Protein 2A0J (pdb70)

Nearest PDB structures (foldseek):
  2a0j-assembly1_A  TM=1.007E+00  e=4.543E-33  Neisseria meningitidis MC58
  3urr-assembly1_A  TM=9.584E-01  e=1.210E-19  Burkholderia thailandensis E264
  4gqx-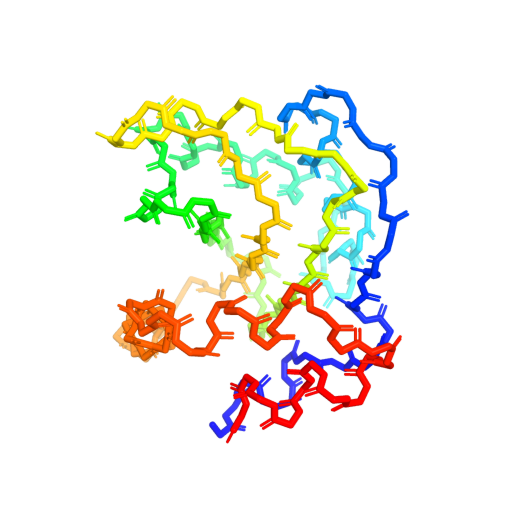assembly1_B  TM=9.575E-01  e=7.619E-20  Burkholderia pseudomallei 1710b
  3urr-assembly1_B  TM=9.629E-01  e=1.070E-18  Burkholderia thailandensis E264
  1a6j-assembly1_A-2  TM=9.242E-01  e=1.531E-15  Escherichia coli

Secondary structure (DSSP, 8-state):
-HHHHH--GGGEEEEE----HHHHHHHHHHHHSSTTSS-HHHHHHHHHHHHTTS--B-SSSEE--EEEETT--S-EEEEEEEEEEE----TTS--EEEEE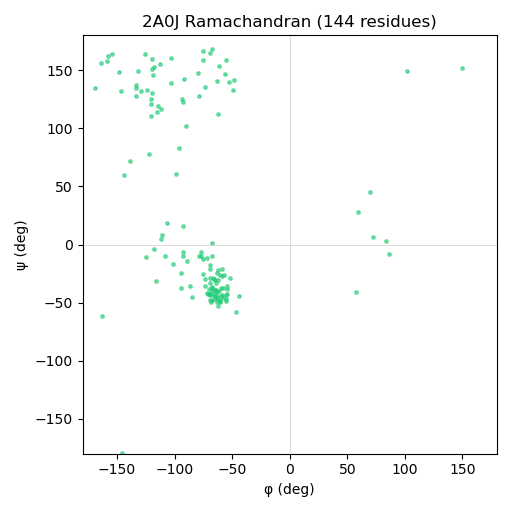EEEEESS-HHHHHHHHHHHHHHHT-HHHHHHHHH--SHHHHHHHH-

InterPro domains:
  IPR002178 PTS EIIA type-2 domain [PF00359] (7-148)
  IPR002178 PTS EIIA type-2 domain [PS00372] (52-68)
  IPR002178 PTS EIIA type-2 domain [PS51094] (6-149)
  IPR002178 PTS EIIA type-2 domain [cd00211] (8-146)
  IPR006320 Phosphotransferase system, IIA-like nitrogen-regulatory protein PtsN [TIGR01419] (5-148)
  IPR016152 Phosphotransferase/anion transporter [G3DSA:3.40.930.10] (1-149)
  IPR016152 Phosphotransferase/anion transporter [SSF55804] (4-148)
  IPR051541 PTS System Sugar Transport and Nitrogen Regulation [PTHR47738] (4-148)

Foldseek 3Di:
DVVLVQEDLLQEEAEDADAAPLRVLLVNLVSCACVQPHHSVVSSCFQVVVCVVHFQALDDQEGEGEGEDQSGDAKHKHKFAYNDFYQRNHPVRDGHGIYIYMYYYPDPVVVVVVLVVVQSVQVVDPVLVVCSNDDDGSVSVSVSSD

Solvent-accessible surface area: 7232 Å² total; per-residue (Å²): 116,56,16,18,124,15,4,52,83,91,27,17,37,49,83,19,132,14,73,54,30,111,109,3,4,69,44,3,0,84,40,0,58,198,86,3,83,19,55,83,60,68,0,27,106,16,1,55,57,75,17,148,148,31,33,7,6,73,6,90,15,1,0,16,1,19,5,95,74,63,27,0,161,122,22,6,0,0,0,0,31,7,128,113,78,4,56,1,115,13,99,62,69,118,62,0,8,4,1,2,3,6,0,1,8,123,100,44,63,38,92,8,92,102,14,24,74,147,0,31,35,57,4,79,92,135,72,27,32,88,42,0,89,108,22,96,33,13,98,71,0,74,74,41,0,94

CATH classification: 3.40.930.10

Organism: Neisseria meningitidis serogroup B (strain ATCC BAA-335 / MC58) (NCBI:txid122586)

Structure (mmCIF, N/CA/C/O backbone):
data_2A0J
#
_entry.id   2A0J
#
_cell.length_a   61.020
_cell.length_b   61.020
_cell.length_c   63.310
_cell.angle_alpha   90.00
_cell.angle_beta   90.00
_cell.angle_gamma   120.00
#
_symmetry.space_group_name_H-M   'P 31 2 1'
#
loop_
_entity.id
_entity.type
_entity.pdbx_description
1 polymer 'PTS system, nitrogen regulatory IIA protein'
2 water water
#
loop_
_atom_site.group_PDB
_atom_site.id
_atom_site.type_symbol
_atom_site.label_atom_id
_atom_site.label_alt_id
_atom_site.label_comp_id
_atom_site.label_asym_id
_atom_site.label_entity_id
_atom_site.label_seq_id
_atom_site.pdbx_PDB_ins_code
_atom_site.Cartn_x
_atom_site.Cartn_y
_atom_site.Cartn_z
_atom_site.occupancy
_atom_site.B_iso_or_equiv
_atom_site.auth_seq_id
_atom_site.auth_comp_id
_atom_site.auth_asym_id
_atom_site.auth_atom_id
_atom_site.pdbx_PDB_model_num
ATOM 1 N N . SER A 1 2 ? -14.412 3.733 4.422 1.00 44.60 2 SER A N 1
ATOM 2 C CA . SER A 1 2 ? -15.444 2.706 4.759 1.00 46.11 2 SER A CA 1
ATOM 3 C C . SER A 1 2 ? -16.833 3.332 4.694 1.00 48.15 2 SER A C 1
ATOM 4 O O . SER A 1 2 ? -17.670 2.942 3.874 1.00 48.78 2 SER A O 1
ATOM 7 N N . LEU A 1 3 ? -17.074 4.305 5.566 1.00 42.35 3 LEU A N 1
ATOM 8 C CA . LEU A 1 3 ? -18.349 4.996 5.586 1.00 36.19 3 LEU A CA 1
ATOM 9 C C . LEU A 1 3 ? -18.407 6.000 4.429 1.00 38.27 3 LEU A C 1
ATOM 10 O O . LEU A 1 3 ? -19.463 6.562 4.127 1.00 34.50 3 LEU A O 1
ATOM 15 N N . ILE A 1 4 ? -17.266 6.213 3.776 1.00 32.81 4 ILE A N 1
ATOM 16 C CA . ILE A 1 4 ? -17.192 7.127 2.643 1.00 33.77 4 ILE A CA 1
ATOM 17 C C . ILE A 1 4 ? -18.023 6.536 1.513 1.00 32.36 4 ILE A C 1
ATOM 18 O O . ILE A 1 4 ? -18.573 7.264 0.685 1.00 28.44 4 ILE A O 1
ATOM 23 N N . GLY A 1 5 ? -18.108 5.208 1.495 1.00 31.57 5 GLY A N 1
ATOM 24 C CA . GLY A 1 5 ? -18.868 4.516 0.469 1.00 28.53 5 GLY A CA 1
ATOM 25 C C . GLY A 1 5 ? -20.372 4.674 0.606 1.00 30.22 5 GLY A C 1
ATOM 26 O O . GLY A 1 5 ? -21.073 4.882 -0.383 1.00 29.70 5 GLY A O 1
ATOM 27 N N . GLU A 1 6 ? -20.878 4.573 1.830 1.00 30.03 6 GLU A N 1
ATOM 28 C CA . GLU A 1 6 ? -22.309 4.716 2.048 1.00 38.57 6 GLU A CA 1
ATOM 29 C C . GLU A 1 6 ? -22.700 6.185 2.005 1.00 39.93 6 GLU A C 1
ATOM 30 O O . GLU A 1 6 ? -23.881 6.527 2.043 1.00 45.89 6 GLU A O 1
ATOM 36 N N . ILE A 1 7 ? -21.701 7.052 1.912 1.00 36.40 7 ILE A N 1
ATOM 37 C CA . ILE A 1 7 ? -21.947 8.483 1.868 1.00 34.41 7 ILE A CA 1
ATOM 38 C C . ILE A 1 7 ? -21.856 9.044 0.453 1.00 31.89 7 ILE A C 1
ATOM 39 O O . ILE A 1 7 ? -22.359 10.135 0.177 1.00 33.20 7 ILE A O 1
ATOM 44 N N . LEU A 1 8 ? -21.244 8.286 -0.453 1.00 31.22 8 LEU A N 1
ATOM 45 C CA . LEU A 1 8 ? -21.090 8.746 -1.829 1.00 26.76 8 LEU A CA 1
ATOM 46 C C . LEU A 1 8 ? -21.685 7.833 -2.916 1.00 20.60 8 LEU A C 1
ATOM 47 O O . LEU A 1 8 ? -20.962 7.086 -3.571 1.00 10.66 8 LEU A O 1
ATOM 52 N N . PRO A 1 9 ? -23.017 7.867 -3.105 1.00 17.65 9 PRO A N 1
ATOM 53 C CA . PRO A 1 9 ? -23.612 7.025 -4.143 1.00 16.50 9 PRO A CA 1
ATOM 54 C C . PRO A 1 9 ? -23.317 7.658 -5.504 1.00 19.04 9 PRO A C 1
ATOM 55 O O . PRO A 1 9 ? -22.897 8.810 -5.580 1.00 21.53 9 PRO A O 1
ATOM 59 N N . LEU A 1 10 ? -23.532 6.906 -6.574 1.00 25.19 10 LEU A N 1
ATOM 60 C CA . LEU A 1 10 ? -23.274 7.408 -7.919 1.00 22.36 10 LEU A CA 1
ATOM 61 C C . LEU A 1 10 ? -24.176 8.595 -8.249 1.00 21.45 10 LEU A C 1
ATOM 62 O O . LEU A 1 10 ? -23.840 9.423 -9.095 1.00 16.10 10 LEU A O 1
ATOM 67 N N . SER A 1 11 ? -25.320 8.671 -7.572 1.00 22.21 11 SER A N 1
ATOM 68 C CA . SER A 1 11 ? -26.275 9.760 -7.771 1.00 20.61 11 SER A CA 1
ATOM 69 C C . SER A 1 11 ? -25.756 11.090 -7.194 1.00 19.17 11 SER A C 1
ATOM 70 O O . SER A 1 11 ? -26.331 12.145 -7.453 1.00 18.84 11 SER A O 1
ATOM 73 N N . HIS A 1 12 ? -24.683 11.029 -6.405 1.00 16.08 12 HIS A N 1
ATOM 74 C CA . HIS A 1 12 ? -24.093 12.228 -5.797 1.00 19.82 12 HIS A CA 1
ATOM 75 C C . HIS A 1 12 ? -22.765 12.627 -6.450 1.00 20.30 12 HIS A C 1
ATOM 76 O O . HIS A 1 12 ? -21.986 13.386 -5.873 1.00 16.66 12 HIS A O 1
ATOM 83 N N . ILE A 1 13 ? -22.525 12.114 -7.655 1.00 17.87 13 ILE A N 1
ATOM 84 C CA . ILE A 1 13 ? -21.306 12.391 -8.404 1.00 16.93 13 ILE A CA 1
ATOM 85 C C . ILE A 1 13 ? -21.612 13.061 -9.741 1.00 18.40 13 ILE A C 1
ATOM 86 O O . ILE A 1 13 ? -22.465 12.593 -10.487 1.00 16.72 13 ILE A O 1
ATOM 91 N N . VAL A 1 14 ? -20.920 14.166 -10.023 1.00 17.46 14 VAL A N 1
ATOM 92 C CA . VAL A 1 14 ? -21.083 14.921 -11.273 1.00 12.72 14 VAL A CA 1
ATOM 93 C C . VAL A 1 14 ? -19.714 14.921 -11.961 1.00 18.80 14 VAL A C 1
ATOM 94 O O . VAL A 1 14 ? -18.715 15.335 -11.368 1.00 22.35 14 VAL A O 1
ATOM 98 N N . LEU A 1 15 ? -19.671 14.465 -13.208 1.00 11.72 15 LEU A N 1
ATOM 99 C CA . LEU A 1 15 ? -18.414 14.361 -13.946 1.00 13.58 15 LEU A CA 1
ATOM 100 C C . LEU A 1 15 ? -18.015 15.514 -14.860 1.00 17.99 15 LEU A C 1
ATOM 101 O O . LEU A 1 15 ? -16.828 15.695 -15.133 1.00 15.06 15 LEU A O 1
ATOM 106 N N . ASP A 1 16 ? -18.986 16.291 -15.339 1.00 27.73 16 ASP A N 1
ATOM 107 C CA . ASP A 1 16 ? -18.679 17.375 -16.268 1.00 20.96 16 ASP A CA 1
ATOM 108 C C . ASP A 1 16 ? -19.551 18.610 -16.075 1.00 14.45 16 ASP A C 1
ATOM 109 O O . ASP A 1 16 ? -20.251 19.036 -16.992 1.00 14.33 16 ASP A O 1
ATOM 114 N N . MET A 1 17 ? -19.490 19.199 -14.886 1.00 15.90 17 MET A N 1
ATOM 115 C CA . MET A 1 17 ? -20.300 20.376 -14.583 1.00 15.82 17 MET A CA 1
ATOM 116 C C . MET A 1 17 ? -19.750 21.687 -15.148 1.00 19.32 17 MET A C 1
ATOM 117 O O . MET A 1 17 ? -18.588 22.033 -14.947 1.00 24.47 17 MET A O 1
ATOM 122 N N . GLU A 1 18 ? -20.601 22.406 -15.867 1.00 18.53 18 GLU A N 1
ATOM 123 C CA . GLU A 1 18 ? -20.232 23.685 -16.447 1.00 22.32 18 GLU A CA 1
ATOM 124 C C . GLU A 1 18 ? -20.581 24.747 -15.411 1.00 22.89 18 GLU A C 1
ATOM 125 O O . GLU A 1 18 ? -21.746 25.116 -15.245 1.00 20.42 18 GLU A O 1
ATOM 131 N N . VAL A 1 19 ? -19.573 25.231 -14.700 1.00 25.37 19 VAL A N 1
ATOM 132 C CA . VAL A 1 19 ? -19.806 26.230 -13.667 1.00 32.41 19 VAL A CA 1
ATOM 133 C C . VAL A 1 19 ? -18.808 27.380 -13.771 1.00 30.88 19 VAL A C 1
ATOM 134 O O . VAL A 1 19 ? -17.614 27.162 -13.989 1.00 34.88 19 VAL A O 1
ATOM 138 N N . GLY A 1 20 ? -19.313 28.603 -13.614 1.00 34.12 20 GLY A N 1
ATOM 139 C CA . GLY A 1 20 ? -18.471 29.783 -13.715 1.00 30.78 20 GLY A CA 1
ATOM 140 C C . GLY A 1 20 ? -17.910 30.346 -12.420 1.00 32.39 20 GLY A C 1
ATOM 141 O O . GLY A 1 20 ? -16.770 30.808 -12.390 1.00 37.15 20 GLY A O 1
ATOM 142 N N . SER A 1 21 ? -18.690 30.322 -11.346 1.00 26.86 21 SER A N 1
ATOM 143 C CA . SER A 1 21 ? -18.200 30.860 -10.087 1.00 20.12 21 SER A CA 1
ATOM 144 C C . SER A 1 21 ? -18.293 29.872 -8.937 1.00 25.19 21 SER A C 1
ATOM 145 O O . SER A 1 21 ? -18.992 28.857 -9.023 1.00 21.67 21 SER A O 1
ATOM 148 N N . LYS A 1 22 ? -17.570 30.192 -7.865 1.00 25.93 22 LYS A N 1
ATOM 149 C CA . LYS A 1 22 ? -17.527 29.389 -6.647 1.00 23.10 22 LYS A CA 1
ATOM 150 C C . LYS A 1 22 ? -18.893 29.482 -5.965 1.00 22.65 22 LYS A C 1
ATOM 151 O O . LYS A 1 22 ? -19.322 28.567 -5.265 1.00 27.18 22 LYS A O 1
ATOM 157 N N . LYS A 1 23 ? -19.563 30.606 -6.183 1.00 22.50 23 LYS A N 1
ATOM 158 C CA . LYS A 1 23 ? -20.891 30.853 -5.636 1.00 27.18 23 LYS A CA 1
ATOM 159 C C . LYS A 1 23 ? -21.848 29.896 -6.347 1.00 27.65 23 LYS A C 1
ATOM 160 O O . LYS A 1 23 ? -22.708 29.266 -5.722 1.00 21.54 23 LYS A O 1
ATOM 166 N N . ARG A 1 24 ? -21.665 29.780 -7.659 1.00 26.23 24 ARG A N 1
ATOM 167 C CA . ARG A 1 24 ? -22.489 28.916 -8.497 1.00 26.16 24 ARG A CA 1
ATOM 168 C C . ARG A 1 24 ? -22.287 27.467 -8.067 1.00 28.38 24 ARG A C 1
ATOM 169 O O . ARG A 1 24 ? -23.246 26.727 -7.848 1.00 30.79 24 ARG A O 1
ATOM 177 N N . LEU A 1 25 ? -21.025 27.074 -7.948 1.00 22.69 25 LEU A N 1
ATOM 178 C CA . LEU A 1 25 ? -20.662 25.730 -7.537 1.00 18.40 25 LEU A CA 1
ATOM 179 C C . LEU A 1 25 ? -21.333 25.373 -6.198 1.00 21.76 25 LEU A C 1
ATOM 180 O O . LEU A 1 25 ? -21.846 24.262 -6.016 1.00 11.06 25 LEU A O 1
ATOM 185 N N . PHE A 1 26 ? -21.332 26.319 -5.261 1.00 17.65 26 PHE A N 1
ATOM 186 C CA . PHE A 1 26 ? -21.938 26.080 -3.953 1.00 22.98 26 PHE A CA 1
ATOM 187 C C . PHE A 1 26 ? -23.461 25.973 -4.030 1.00 22.50 26 PHE A C 1
ATOM 188 O O . PHE A 1 26 ? -24.076 25.228 -3.266 1.00 17.24 26 PHE A O 1
ATOM 196 N N . GLU A 1 27 ? -24.075 26.715 -4.943 1.00 24.58 27 GLU A N 1
ATOM 197 C CA . GLU A 1 27 ? -25.525 26.641 -5.086 1.00 29.01 27 GLU A CA 1
ATOM 198 C C . GLU A 1 27 ? -25.920 25.259 -5.581 1.00 23.21 27 GLU A C 1
ATOM 199 O O . GLU A 1 27 ? -26.855 24.653 -5.069 1.00 25.47 27 GLU A O 1
ATOM 205 N N . GLU A 1 28 ? -25.188 24.760 -6.569 1.00 22.33 28 GLU A N 1
ATOM 206 C CA . GLU A 1 28 ? -25.450 23.443 -7.121 1.00 25.21 28 GLU A CA 1
ATOM 207 C C . GLU A 1 28 ? -25.254 22.347 -6.067 1.00 25.65 28 GLU A C 1
ATOM 208 O O . GLU A 1 28 ? -25.910 21.303 -6.116 1.00 21.78 28 GLU A O 1
ATOM 214 N N . ALA A 1 29 ? -24.349 22.581 -5.119 1.00 24.58 29 ALA A N 1
ATOM 215 C CA . ALA A 1 29 ? -24.086 21.607 -4.065 1.00 26.70 29 ALA A CA 1
ATOM 216 C C . ALA A 1 29 ? -25.290 21.518 -3.131 1.00 27.31 29 ALA A C 1
ATOM 217 O O . ALA A 1 29 ? -25.703 20.422 -2.748 1.00 28.48 29 ALA A O 1
ATOM 219 N N . GLY A 1 30 ? -25.855 22.670 -2.773 1.00 21.20 30 GLY A N 1
ATOM 220 C CA . GLY A 1 30 ? -27.016 22.676 -1.903 1.00 19.55 30 GLY A CA 1
ATOM 221 C C . GLY A 1 30 ? -28.111 21.802 -2.489 1.00 19.14 30 GLY A C 1
ATOM 222 O O . GLY A 1 30 ? -28.814 21.083 -1.775 1.00 18.67 30 GLY A O 1
ATOM 223 N N . LEU A 1 31 ? -28.246 21.863 -3.807 1.00 23.09 31 LEU A N 1
ATOM 224 C CA . LEU A 1 31 ? -29.246 21.080 -4.524 1.00 25.07 31 LEU A CA 1
ATOM 225 C C . LEU A 1 31 ? -28.985 19.573 -4.430 1.00 25.82 31 LEU A C 1
ATOM 226 O O . LEU A 1 31 ? -29.906 18.791 -4.206 1.00 26.84 31 LEU A O 1
ATOM 231 N N . LEU A 1 32 ? -27.725 19.176 -4.589 1.00 20.50 32 LEU A N 1
ATOM 232 C CA . LEU A 1 32 ? -27.341 17.771 -4.517 1.00 15.72 32 LEU A CA 1
ATOM 233 C C . LEU A 1 32 ? -27.565 17.165 -3.128 1.00 23.77 32 LEU A C 1
ATOM 234 O O . LEU A 1 32 ? -28.007 16.022 -3.004 1.00 27.81 32 LEU A O 1
ATOM 239 N N . LEU A 1 33 ? -27.256 17.931 -2.086 1.00 17.73 33 LEU A N 1
ATOM 240 C CA . LEU A 1 33 ? -27.407 17.459 -0.716 1.00 13.77 33 LEU A CA 1
ATOM 241 C C . LEU A 1 33 ? -28.760 17.804 -0.077 1.00 18.18 33 LEU A C 1
ATOM 242 O O . LEU A 1 33 ? -29.068 17.351 1.022 1.00 13.31 33 LEU A O 1
ATOM 247 N N . GLU A 1 34 ? -29.566 18.588 -0.785 1.00 17.06 34 GLU A N 1
ATOM 248 C CA . GLU A 1 34 ? -30.887 19.008 -0.322 1.00 21.65 34 GLU A CA 1
ATOM 249 C C . GLU A 1 34 ? -31.828 17.883 0.134 1.00 27.76 34 GLU A C 1
ATOM 250 O O . GLU A 1 34 ? -31.909 16.819 -0.481 1.00 24.53 34 GLU A O 1
ATOM 256 N N . ARG A 1 35 ? -32.552 18.164 1.212 1.00 29.92 35 ARG A N 1
ATOM 257 C CA . ARG A 1 35 ? -33.534 17.264 1.825 1.00 32.94 35 ARG A CA 1
ATOM 258 C C . ARG A 1 35 ? -33.069 15.886 2.275 1.00 36.11 35 ARG A C 1
ATOM 259 O O . ARG A 1 35 ? -33.490 15.412 3.326 1.00 34.19 35 ARG A O 1
ATOM 267 N N . GLU A 1 36 ? -32.233 15.222 1.489 1.00 34.87 36 GLU A N 1
ATOM 268 C CA . GLU A 1 36 ? -31.748 13.922 1.912 1.00 35.63 36 GLU A CA 1
ATOM 269 C C . GLU A 1 36 ? -30.858 14.192 3.136 1.00 35.06 36 GLU A C 1
ATOM 270 O O . GLU A 1 36 ? -30.274 13.280 3.729 1.00 34.61 36 GLU A O 1
ATOM 276 N N . SER A 1 37 ? -30.783 15.468 3.510 1.00 29.70 37 SER A N 1
ATOM 277 C CA . SER A 1 37 ? -30.011 15.914 4.667 1.00 33.27 37 SER A CA 1
ATOM 278 C C . SER A 1 37 ? -30.962 16.551 5.683 1.00 30.22 37 SER A C 1
ATOM 279 O O . SER A 1 37 ? -30.544 16.948 6.770 1.00 35.00 37 SER A O 1
ATOM 282 N N . SER A 1 38 ? -32.238 16.650 5.307 1.00 32.64 38 SER A N 1
ATOM 283 C CA . SER A 1 38 ? -33.287 17.231 6.149 1.00 32.37 38 SER A CA 1
ATOM 284 C C . SER A 1 38 ? -33.323 18.755 6.030 1.00 28.70 38 SER A C 1
ATOM 285 O O . SER A 1 38 ? -34.109 19.416 6.698 1.00 35.52 38 SER A O 1
ATOM 288 N N . LEU A 1 39 ? -32.476 19.308 5.169 1.00 25.27 39 LEU A N 1
ATOM 289 C CA . LEU A 1 39 ? -32.401 20.752 4.998 1.00 23.53 39 LEU A CA 1
ATOM 290 C C . LEU A 1 39 ? -32.760 21.183 3.585 1.00 21.72 39 LEU A C 1
ATOM 291 O O . LEU A 1 39 ? -32.592 20.417 2.641 1.00 22.69 39 LEU A O 1
ATOM 296 N N . SER A 1 40 ? -33.259 22.411 3.449 1.00 19.67 40 SER A N 1
ATOM 297 C CA . SER A 1 40 ? -33.615 22.969 2.145 1.00 16.70 40 SER A CA 1
ATOM 298 C C . SER A 1 40 ? -32.301 23.331 1.459 1.00 17.06 40 SER A C 1
ATOM 299 O O . SER A 1 40 ? -31.290 23.507 2.138 1.00 20.40 40 SER A O 1
ATOM 302 N N . HIS A 1 41 ? -32.288 23.452 0.133 1.00 10.70 41 HIS A N 1
ATOM 303 C CA . HIS A 1 41 ? -31.021 23.777 -0.514 1.00 22.93 41 HIS A CA 1
ATOM 304 C C . HIS A 1 41 ? -30.461 25.124 -0.038 1.00 23.92 41 HIS A C 1
ATOM 305 O O . HIS A 1 41 ? -29.241 25.328 -0.041 1.00 14.56 41 HIS A O 1
ATOM 312 N N . ALA A 1 42 ? -31.345 26.019 0.409 1.00 14.46 42 ALA A N 1
ATOM 313 C CA . ALA A 1 42 ? -30.913 27.316 0.918 1.00 19.49 42 ALA A CA 1
ATOM 314 C C . ALA A 1 42 ? -30.131 27.136 2.219 1.00 16.81 42 ALA A C 1
ATOM 315 O O . ALA A 1 42 ? -29.127 27.810 2.439 1.00 13.92 42 ALA A O 1
ATOM 317 N N . ASP A 1 43 ? -30.589 26.227 3.077 1.00 18.08 43 ASP A N 1
ATOM 318 C CA . ASP A 1 43 ? -29.913 25.980 4.353 1.00 19.47 43 ASP A CA 1
ATOM 319 C C . ASP A 1 43 ? -28.602 25.218 4.176 1.00 17.64 43 ASP A C 1
ATOM 320 O O . ASP A 1 43 ? -27.634 25.463 4.892 1.00 14.14 43 ASP A O 1
ATOM 325 N N . VAL A 1 44 ? -28.572 24.297 3.216 1.00 13.65 44 VAL A N 1
ATOM 326 C CA .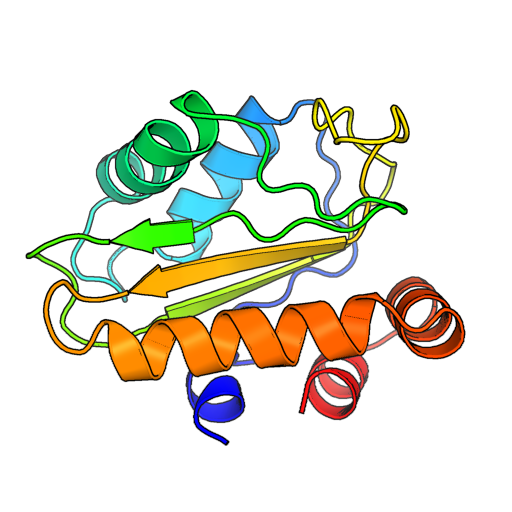 VAL A 1 44 ? -27.367 23.528 2.939 1.00 14.48 44 VAL A CA 1
ATOM 327 C C . VAL A 1 44 ? -26.298 24.493 2.422 1.00 17.84 44 VAL A C 1
ATOM 328 O O . VAL A 1 44 ? -25.124 24.378 2.756 1.00 23.97 44 VAL A O 1
ATOM 332 N N . PHE A 1 45 ? -26.729 25.450 1.610 1.00 20.65 45 PHE A N 1
ATOM 333 C CA . PHE A 1 45 ? -25.848 26.459 1.048 1.00 20.69 45 PHE A CA 1
ATOM 334 C C . PHE A 1 45 ? -25.217 27.312 2.151 1.00 23.92 45 PHE A C 1
ATOM 335 O O . PHE A 1 45 ? -23.999 27.466 2.210 1.00 23.47 45 PHE A O 1
ATOM 343 N N . GLU A 1 46 ? -26.053 27.873 3.019 1.00 26.61 46 GLU A N 1
ATOM 344 C CA . GLU A 1 46 ? -25.568 28.716 4.102 1.00 25.63 46 GLU A CA 1
ATOM 345 C C . GLU A 1 46 ? -24.580 27.979 4.995 1.00 22.13 46 GLU A C 1
ATOM 346 O O . GLU A 1 46 ? -23.602 28.543 5.476 1.00 16.69 46 GLU A O 1
ATOM 352 N N . CYS A 1 47 ? -24.848 26.704 5.213 1.00 16.00 47 CYS A N 1
ATOM 353 C CA . CYS A 1 47 ? -23.997 25.896 6.050 1.00 16.62 47 CYS A CA 1
ATOM 354 C C . CYS A 1 47 ? -22.585 25.758 5.461 1.00 17.92 47 CYS A C 1
ATOM 355 O O . CYS A 1 47 ? -21.592 25.885 6.176 1.00 14.79 47 CYS A O 1
ATOM 358 N N . LEU A 1 48 ? -22.495 25.502 4.161 1.00 9.88 48 LEU A N 1
ATOM 359 C CA . LEU A 1 48 ? -21.196 25.362 3.504 1.00 14.39 48 LEU A CA 1
ATOM 360 C C . LEU A 1 48 ? -20.465 26.702 3.416 1.00 17.72 48 LEU A C 1
ATOM 361 O O . LEU A 1 48 ? -19.243 26.765 3.584 1.00 16.79 48 LEU A O 1
ATOM 366 N N . PHE A 1 49 ? -21.226 27.767 3.159 1.00 24.14 49 PHE A N 1
ATOM 367 C CA . PHE A 1 49 ? -20.686 29.119 3.025 1.00 24.28 49 PHE A CA 1
ATOM 368 C C . PHE A 1 49 ? -20.309 29.757 4.366 1.00 24.02 49 PHE A C 1
ATOM 369 O O . PHE A 1 49 ? -19.459 30.649 4.423 1.00 24.87 49 PHE A O 1
ATOM 377 N N . ALA A 1 50 ? -20.940 29.310 5.445 1.00 19.99 50 ALA A N 1
ATOM 378 C CA . ALA A 1 50 ? -20.628 29.847 6.760 1.00 20.37 50 ALA A CA 1
ATOM 379 C C . ALA A 1 50 ? -19.187 29.457 7.089 1.00 19.84 50 ALA A C 1
ATOM 380 O O . ALA A 1 50 ? -18.473 30.171 7.801 1.00 17.41 50 ALA A O 1
ATOM 382 N N . ARG A 1 51 ? -18.769 28.320 6.546 1.00 21.29 51 ARG A N 1
ATOM 383 C CA . ARG A 1 51 ? -17.424 27.790 6.760 1.00 25.78 51 ARG A CA 1
ATOM 384 C C . ARG A 1 51 ? -16.403 28.374 5.787 1.00 19.98 51 ARG A C 1
ATOM 385 O O . ARG A 1 51 ? -15.298 28.747 6.186 1.00 10.68 51 ARG A O 1
ATOM 393 N N . GLU A 1 52 ? -16.783 28.435 4.513 1.00 18.88 52 GLU A N 1
ATOM 394 C CA . GLU A 1 52 ? -15.932 28.967 3.447 1.00 17.37 52 GLU A CA 1
ATOM 395 C C . GLU A 1 52 ? -15.581 30.408 3.813 1.00 17.84 52 GLU A C 1
ATOM 396 O O . GLU A 1 52 ? -14.547 30.941 3.425 1.00 17.56 52 GLU A O 1
ATOM 402 N N . LYS A 1 53 ? -16.466 31.026 4.583 1.00 21.80 53 LYS A N 1
ATOM 403 C CA . LYS A 1 53 ? -16.294 32.395 5.046 1.00 18.61 53 LYS A CA 1
ATOM 404 C C . LYS A 1 53 ? -15.017 32.508 5.873 1.00 18.22 53 LYS A C 1
ATOM 405 O O . LYS A 1 53 ? -14.304 33.510 5.806 1.00 16.38 53 LYS A O 1
ATOM 411 N N . LEU A 1 54 ? -14.738 31.472 6.660 1.00 12.48 54 LEU A N 1
ATOM 412 C CA . LEU A 1 54 ? -13.552 31.457 7.501 1.00 21.29 54 LEU A CA 1
ATOM 413 C C . LEU A 1 54 ? -12.279 31.342 6.676 1.00 26.63 54 LEU A C 1
ATOM 414 O O . LEU A 1 54 ? -11.201 31.688 7.143 1.00 30.10 54 LEU A O 1
ATOM 419 N N . GLY A 1 55 ? -12.412 30.847 5.449 1.00 29.69 55 GLY A N 1
ATOM 420 C CA . GLY A 1 55 ? -11.260 30.695 4.580 1.00 26.51 55 GLY A CA 1
ATOM 421 C C . GLY A 1 55 ? -11.418 29.528 3.620 1.00 21.82 55 GLY A C 1
ATOM 422 O O . GLY A 1 55 ? -12.101 28.552 3.929 1.00 22.20 55 GLY A O 1
ATOM 423 N N . SER A 1 56 ? -10.773 29.632 2.461 1.00 12.87 56 SER A N 1
ATOM 424 C CA . SER A 1 56 ? -10.834 28.602 1.433 1.00 17.91 56 SER A CA 1
ATOM 425 C C . SER A 1 56 ? -10.569 27.187 1.932 1.00 18.94 56 SER A C 1
ATOM 426 O O . SER A 1 56 ? -9.609 26.930 2.666 1.00 20.05 56 SER A O 1
ATOM 429 N N . THR A 1 57 ? -11.431 26.268 1.511 1.00 16.00 57 THR A N 1
ATOM 430 C CA . THR A 1 57 ? -11.304 24.872 1.886 1.00 13.01 57 THR A CA 1
ATOM 431 C C . THR A 1 57 ? -10.506 24.150 0.823 1.00 8.48 57 THR A C 1
ATOM 432 O O . THR A 1 57 ? -10.514 22.928 0.754 1.00 13.88 57 THR A O 1
ATOM 436 N N . GLY A 1 58 ? -9.819 24.931 -0.008 1.00 15.81 58 GLY A N 1
ATOM 437 C CA . GLY A 1 58 ? -8.977 24.370 -1.047 1.00 13.11 58 GLY A CA 1
ATOM 438 C C . GLY A 1 58 ? -7.728 23.805 -0.396 1.00 15.77 58 GLY A C 1
ATOM 439 O O . GLY A 1 58 ? -7.132 24.441 0.474 1.00 14.28 58 GLY A O 1
ATOM 440 N N . LEU A 1 59 ? -7.331 22.606 -0.806 1.00 19.44 59 LEU A N 1
ATOM 441 C CA . LEU A 1 59 ? -6.153 21.955 -0.238 1.00 19.00 59 LEU A CA 1
ATOM 442 C C . LEU A 1 59 ? -4.904 22.255 -1.047 1.00 20.43 59 LEU A C 1
ATOM 443 O O . LEU A 1 59 ? -3.791 21.948 -0.625 1.00 18.80 59 LEU A O 1
ATOM 448 N N . GLY A 1 60 ? -5.099 22.866 -2.209 1.00 18.48 60 GLY A N 1
ATOM 449 C CA . GLY A 1 60 ? -3.982 23.171 -3.078 1.00 10.50 60 GLY A CA 1
ATOM 450 C C . GLY A 1 60 ? -3.959 22.141 -4.199 1.00 19.82 60 GLY A C 1
ATOM 451 O O . GLY A 1 60 ? -4.396 21.002 -4.005 1.00 22.54 60 GLY A O 1
ATOM 452 N N . GLN A 1 61 ? -3.484 22.545 -5.373 1.00 12.07 61 GLN A N 1
ATOM 453 C CA . GLN A 1 61 ? -3.381 21.659 -6.521 1.00 14.69 61 GLN A CA 1
ATOM 454 C C . GLN A 1 61 ? -4.702 21.227 -7.167 1.00 14.85 61 GLN A C 1
ATOM 455 O O . GLN A 1 61 ? -4.890 20.054 -7.494 1.00 13.27 61 GLN A O 1
ATOM 461 N N . GLY A 1 62 ? -5.605 22.185 -7.357 1.00 18.81 62 GLY A N 1
ATOM 462 C CA . GLY A 1 62 ? -6.884 21.909 -7.996 1.00 12.13 62 GLY A CA 1
ATOM 463 C C . GLY A 1 62 ? -7.909 21.126 -7.193 1.00 20.52 62 GLY A C 1
ATOM 464 O O . GLY A 1 62 ? -8.960 20.755 -7.724 1.00 23.43 62 GLY A O 1
ATOM 465 N N . VAL A 1 63 ? -7.609 20.872 -5.923 1.00 9.45 63 VAL A N 1
ATOM 466 C CA . VAL A 1 63 ? -8.513 20.137 -5.053 1.00 14.48 63 VAL A CA 1
ATOM 467 C C . VAL A 1 63 ? -9.084 21.014 -3.936 1.00 21.75 63 VAL A C 1
ATOM 468 O O . VAL A 1 63 ? -8.489 22.024 -3.553 1.00 21.61 63 VAL A O 1
ATOM 472 N N . ALA A 1 64 ? -10.247 20.620 -3.423 1.00 19.60 64 ALA A N 1
ATOM 473 C CA . ALA A 1 64 ? -10.909 21.342 -2.341 1.00 14.61 64 ALA A CA 1
ATOM 474 C C . ALA A 1 64 ? -11.889 20.410 -1.625 1.00 17.94 64 ALA A C 1
ATOM 475 O O . ALA A 1 64 ? -12.345 19.408 -2.189 1.00 15.43 64 ALA A O 1
ATOM 477 N N . ILE A 1 65 ? -12.213 20.751 -0.383 1.00 9.07 65 ILE A N 1
ATOM 478 C CA . ILE A 1 65 ? -13.128 19.956 0.427 1.00 7.95 65 ILE A CA 1
ATOM 479 C C . ILE A 1 65 ? -14.091 20.833 1.215 1.00 10.87 65 ILE A C 1
ATOM 480 O O . ILE A 1 65 ? -13.977 20.951 2.431 1.00 10.63 65 ILE A O 1
ATOM 485 N N . PRO A 1 66 ? -15.057 21.465 0.530 1.00 7.82 66 PRO A N 1
ATOM 486 C CA . PRO A 1 66 ? -16.005 22.317 1.255 1.00 8.03 66 PRO A CA 1
ATOM 487 C C . PRO A 1 66 ? -16.806 21.441 2.222 1.00 16.69 66 PRO A C 1
ATOM 488 O O . PRO A 1 66 ? -17.170 20.315 1.881 1.00 17.37 66 PRO A O 1
ATOM 492 N N . HIS A 1 67 ? -17.083 21.940 3.421 1.00 20.57 67 HIS A N 1
ATOM 493 C CA . HIS A 1 67 ? -17.857 21.150 4.378 1.00 20.26 67 HIS A CA 1
ATOM 494 C C . HIS A 1 67 ? -18.616 22.004 5.403 1.00 24.01 67 HIS A C 1
ATOM 495 O O . HIS A 1 67 ? -18.329 23.192 5.573 1.00 25.63 67 HIS A O 1
ATOM 502 N N . GLY A 1 68 ? -19.583 21.389 6.081 1.00 19.97 68 GLY A N 1
ATOM 503 C CA . GLY A 1 68 ? -20.374 22.097 7.074 1.00 13.77 68 GLY A CA 1
ATOM 504 C C . GLY A 1 68 ? -21.149 21.176 8.004 1.00 18.09 68 GLY A C 1
ATOM 505 O O . GLY A 1 68 ? -21.438 20.029 7.667 1.00 22.87 68 GLY A O 1
ATOM 506 N N . ARG A 1 69 ? -21.487 21.681 9.186 1.00 13.17 69 ARG A N 1
ATOM 507 C CA . ARG A 1 69 ? -22.218 20.900 10.169 1.00 16.24 69 ARG A CA 1
ATOM 508 C C . ARG A 1 69 ? -23.553 21.578 10.476 1.00 18.73 69 ARG A C 1
ATOM 509 O O . ARG A 1 69 ? -23.728 22.768 10.227 1.00 16.87 69 ARG A O 1
ATOM 517 N N . HIS A 1 70 ? -24.500 20.818 11.012 1.00 15.57 70 HIS A N 1
ATOM 518 C CA . HIS A 1 70 ? -25.784 21.393 11.351 1.00 15.76 70 HIS A CA 1
ATOM 519 C C . HIS A 1 70 ? -26.629 20.436 12.190 1.00 15.08 70 HIS A C 1
ATOM 520 O O . HIS A 1 70 ? -26.728 19.250 11.887 1.00 16.37 70 HIS A O 1
ATOM 527 N N . ALA A 1 71 ? -27.237 20.970 13.245 1.00 12.62 71 ALA A N 1
ATOM 528 C CA . ALA A 1 71 ? -28.077 20.187 14.146 1.00 13.43 71 ALA A CA 1
ATOM 529 C C . ALA A 1 71 ? -29.155 19.384 13.409 1.00 14.89 71 ALA A C 1
ATOM 530 O O . ALA A 1 71 ? -29.573 18.321 13.876 1.00 18.92 71 ALA A O 1
ATOM 532 N N . GLY A 1 72 ? -29.596 19.892 12.261 1.00 17.16 72 GLY A N 1
ATOM 533 C CA . GLY A 1 72 ? -30.617 19.209 11.480 1.00 18.32 72 GLY A CA 1
ATOM 534 C C . GLY A 1 72 ? -30.145 17.985 10.703 1.00 17.51 72 GLY A C 1
ATOM 535 O O . GLY A 1 72 ? -30.967 17.219 10.205 1.00 25.16 72 GLY A O 1
ATOM 536 N N . VAL A 1 73 ? -28.834 17.797 10.587 1.00 17.34 73 VAL A N 1
ATOM 537 C CA . VAL A 1 73 ? -28.279 16.649 9.868 1.00 22.40 73 VAL A CA 1
ATOM 538 C C . VAL A 1 73 ? -28.007 15.519 10.867 1.00 21.82 73 VAL A C 1
ATOM 539 O O . VAL A 1 73 ? -27.319 15.719 11.861 1.00 27.57 73 VAL A O 1
ATOM 543 N N . LYS A 1 74 ? -28.564 14.339 10.604 1.00 20.48 74 LYS A N 1
ATOM 544 C CA . LYS A 1 74 ? -28.391 13.200 11.498 1.00 28.19 74 LYS A CA 1
ATOM 545 C C . LYS A 1 74 ? -27.482 12.116 10.941 1.0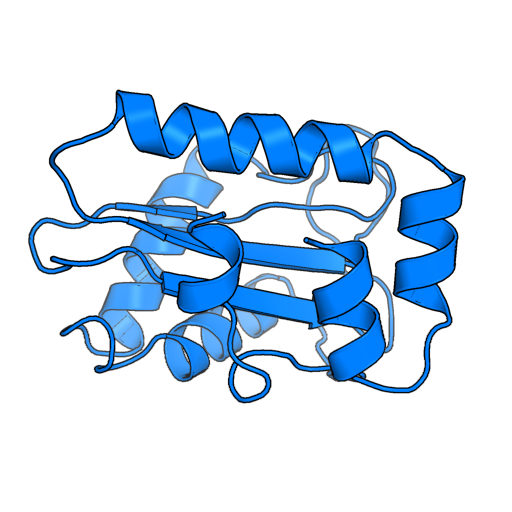0 29.71 74 LYS A C 1
ATOM 546 O O . LYS A 1 74 ? -27.101 11.185 11.650 1.00 32.04 74 LYS A O 1
ATOM 552 N N . GLN A 1 75 ? -27.138 12.236 9.668 1.00 21.31 75 GLN A N 1
ATOM 553 C CA . GLN A 1 75 ? -26.256 11.275 9.038 1.00 20.36 75 GLN A CA 1
ATOM 554 C C . GLN A 1 75 ? -25.410 12.001 8.016 1.00 19.59 75 GLN A C 1
ATOM 555 O O . GLN A 1 75 ? -25.920 12.786 7.224 1.00 18.63 75 GLN A O 1
ATOM 561 N N . ALA A 1 76 ? -24.111 11.747 8.050 1.00 21.65 76 ALA A N 1
ATOM 562 C CA . ALA A 1 76 ? -23.194 12.380 7.118 1.00 28.06 76 ALA A CA 1
ATOM 563 C C . ALA A 1 76 ? -23.595 12.115 5.670 1.00 25.76 76 ALA A C 1
ATOM 564 O O . ALA A 1 76 ? -24.119 11.056 5.333 1.00 24.65 76 ALA A O 1
ATOM 566 N N . THR A 1 77 ? -23.344 13.091 4.812 1.00 24.60 77 THR A N 1
ATOM 567 C CA . THR A 1 77 ? -23.665 12.956 3.405 1.00 27.65 77 THR A CA 1
ATOM 568 C C . THR A 1 77 ? -22.633 13.753 2.616 1.00 29.91 77 THR A C 1
ATOM 569 O O . THR A 1 77 ? -22.109 14.757 3.107 1.00 28.28 77 THR A O 1
ATOM 573 N N . GLY A 1 78 ? -22.325 13.296 1.406 1.00 27.73 78 GLY A N 1
ATOM 574 C CA . GLY A 1 78 ? -21.345 13.991 0.592 1.00 21.60 78 GLY A CA 1
ATOM 575 C C . GLY A 1 78 ? -21.632 13.951 -0.896 1.00 21.31 78 GLY A C 1
ATOM 576 O O . GLY A 1 78 ? -22.629 13.380 -1.340 1.00 22.49 78 GLY A O 1
ATOM 577 N N . ALA A 1 79 ? -20.751 14.572 -1.671 1.00 17.96 79 ALA A N 1
ATOM 578 C CA . ALA A 1 79 ? -20.889 14.607 -3.120 1.00 16.54 79 ALA A CA 1
ATOM 579 C C . ALA A 1 79 ? -19.524 14.882 -3.724 1.00 18.26 79 ALA A C 1
ATOM 580 O O . ALA A 1 79 ? -18.613 15.345 -3.035 1.00 17.86 79 ALA A O 1
ATOM 582 N N . PHE A 1 80 ? -19.379 14.589 -5.011 1.00 14.89 80 PHE A N 1
ATOM 583 C CA . PHE A 1 80 ? -18.117 14.837 -5.684 1.00 19.92 80 PHE A CA 1
ATOM 584 C C . PHE A 1 80 ? -18.394 15.526 -7.012 1.00 18.05 80 PHE A C 1
ATOM 585 O O . PHE A 1 80 ? -19.291 15.114 -7.750 1.00 12.54 80 PHE A O 1
ATOM 593 N N . ILE A 1 81 ? -17.624 16.572 -7.308 1.00 21.06 81 ILE A N 1
ATOM 594 C CA . ILE A 1 81 ? -17.787 17.322 -8.551 1.00 22.50 81 ILE A CA 1
ATOM 595 C C . ILE A 1 81 ? -16.501 17.518 -9.345 1.00 23.75 81 ILE A C 1
ATOM 596 O O . ILE A 1 81 ? -15.476 17.922 -8.797 1.00 21.68 81 ILE A O 1
ATOM 601 N N . ARG A 1 82 ? -16.580 17.237 -10.644 1.00 26.07 82 ARG A N 1
ATOM 602 C CA . ARG A 1 82 ? -15.461 17.406 -11.572 1.00 24.25 82 ARG A CA 1
ATOM 603 C C . ARG A 1 82 ? -15.928 18.496 -12.535 1.00 21.97 82 ARG A C 1
ATOM 604 O O . ARG A 1 82 ? -16.884 18.302 -13.292 1.00 15.17 82 ARG A O 1
ATOM 612 N N . THR A 1 83 ? -15.263 19.647 -12.484 1.00 13.32 83 THR A N 1
ATOM 613 C CA . THR A 1 83 ? -15.621 20.783 -13.323 1.00 5.13 83 THR A CA 1
ATOM 614 C C . THR A 1 83 ? -15.087 20.666 -14.754 1.00 10.95 83 THR A C 1
ATOM 615 O O . THR A 1 83 ? -14.028 20.089 -14.989 1.00 13.34 83 THR A O 1
ATOM 619 N N . ARG A 1 84 ? -15.838 21.199 -15.713 1.00 19.09 84 ARG A N 1
ATOM 620 C CA . ARG A 1 84 ? -15.416 21.159 -17.108 1.00 26.41 84 ARG A CA 1
ATOM 621 C C . ARG A 1 84 ? -14.191 22.055 -17.253 1.00 30.17 84 ARG A C 1
ATOM 622 O O . ARG A 1 84 ? -13.268 21.757 -18.013 1.00 25.13 84 ARG A O 1
ATOM 630 N N . GLU A 1 85 ? -14.200 23.154 -16.503 1.00 29.47 85 GLU A N 1
ATOM 631 C CA . GLU A 1 85 ? -13.111 24.122 -16.502 1.00 29.32 85 GLU A CA 1
ATOM 632 C C . GLU A 1 85 ? -12.743 24.428 -15.050 1.00 18.03 85 GLU A C 1
ATOM 633 O O . GLU A 1 85 ? -13.586 24.353 -14.166 1.00 11.30 85 GLU A O 1
ATOM 639 N N . PRO A 1 86 ? -11.470 24.755 -14.784 1.00 24.49 86 PRO A N 1
ATOM 640 C CA . PRO A 1 86 ? -11.082 2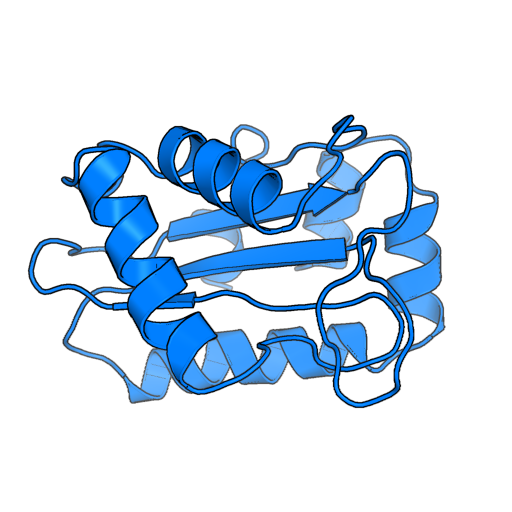5.061 -13.399 1.00 22.09 86 PRO A CA 1
ATOM 641 C C . PRO A 1 86 ? -11.843 26.286 -12.863 1.00 28.03 86 PRO A C 1
ATOM 642 O O . PRO A 1 86 ? -12.267 27.154 -13.628 1.00 29.67 86 PRO A O 1
ATOM 646 N N . VAL A 1 87 ? -12.019 26.347 -11.549 1.00 26.36 87 VAL A N 1
ATOM 647 C CA . VAL A 1 87 ? -12.740 27.449 -10.916 1.00 16.70 87 VAL A CA 1
ATOM 648 C C . VAL A 1 87 ? -11.889 28.142 -9.863 1.00 12.18 87 VAL A C 1
ATOM 649 O O . VAL A 1 87 ? -11.249 27.480 -9.045 1.00 15.38 87 VAL A O 1
ATOM 653 N N . GLY A 1 88 ? -11.873 29.474 -9.903 1.00 15.97 88 GLY A N 1
ATOM 654 C CA . GLY A 1 88 ? -11.111 30.248 -8.930 1.00 18.03 88 GLY A CA 1
ATOM 655 C C . GLY A 1 88 ? -11.695 29.953 -7.566 1.00 15.20 88 GLY A C 1
ATOM 656 O O . GLY A 1 88 ? -12.829 30.327 -7.282 1.00 14.61 88 GLY A O 1
ATOM 657 N N . PHE A 1 89 ? -10.922 29.276 -6.726 1.00 11.97 89 PHE A N 1
ATOM 658 C CA . PHE A 1 89 ? -11.384 28.874 -5.404 1.00 14.87 89 PHE A CA 1
ATOM 659 C C . PHE A 1 89 ? -10.703 29.614 -4.263 1.00 19.29 89 PHE A C 1
ATOM 660 O O . PHE A 1 89 ? -10.892 29.258 -3.099 1.00 25.55 89 PHE A O 1
ATOM 668 N N . ASP A 1 90 ? -9.908 30.629 -4.584 1.00 13.20 90 ASP A N 1
ATOM 669 C CA . ASP A 1 90 ? -9.207 31.383 -3.556 1.00 13.09 90 ASP A CA 1
ATOM 670 C C . ASP A 1 90 ? -8.306 30.421 -2.776 1.00 20.22 90 ASP A C 1
ATOM 671 O O . ASP A 1 90 ? -8.006 30.639 -1.604 1.00 16.80 90 ASP A O 1
ATOM 676 N N . ALA A 1 91 ? -7.878 29.357 -3.455 1.00 18.31 91 ALA A N 1
ATOM 677 C CA . ALA A 1 91 ? -7.020 28.324 -2.877 1.00 19.17 91 ALA A CA 1
ATOM 678 C C . ALA A 1 91 ? -5.716 28.837 -2.261 1.00 23.03 91 ALA A C 1
ATOM 679 O O . ALA A 1 91 ? -5.238 29.922 -2.598 1.00 21.34 91 ALA A O 1
ATOM 681 N N . PRO A 1 92 ? -5.116 28.039 -1.356 1.00 24.22 92 PRO A N 1
ATOM 682 C CA . PRO A 1 92 ? -3.863 28.351 -0.655 1.00 22.25 92 PRO A CA 1
ATOM 683 C C . PRO A 1 92 ? -2.625 28.523 -1.542 1.00 18.49 92 PRO A C 1
ATOM 684 O O . PRO A 1 92 ? -1.647 29.140 -1.116 1.00 23.29 92 PRO A O 1
ATOM 688 N N . ASP A 1 93 ? -2.646 27.966 -2.752 1.00 12.57 93 ASP A N 1
ATOM 689 C CA . ASP A 1 93 ? -1.499 28.111 -3.652 1.00 19.98 93 ASP A CA 1
ATOM 690 C C . ASP A 1 93 ? -1.760 28.974 -4.900 1.00 26.13 93 ASP A C 1
ATOM 691 O O . ASP A 1 93 ? -0.898 29.096 -5.770 1.00 28.07 93 ASP A O 1
ATOM 696 N N . GLY A 1 94 ? -2.948 29.567 -4.985 1.00 23.40 94 GLY A N 1
ATOM 697 C CA . GLY A 1 94 ? -3.274 30.419 -6.118 1.00 25.52 94 GLY A CA 1
ATOM 698 C C . GLY A 1 94 ? -3.833 29.745 -7.365 1.00 25.39 94 GLY A C 1
ATOM 699 O O . GLY A 1 94 ? -4.264 30.426 -8.296 1.00 25.18 94 GLY A O 1
ATOM 700 N N . LYS A 1 95 ? -3.828 28.418 -7.400 1.00 20.15 95 LYS A N 1
ATOM 701 C CA . LYS A 1 95 ? -4.342 27.701 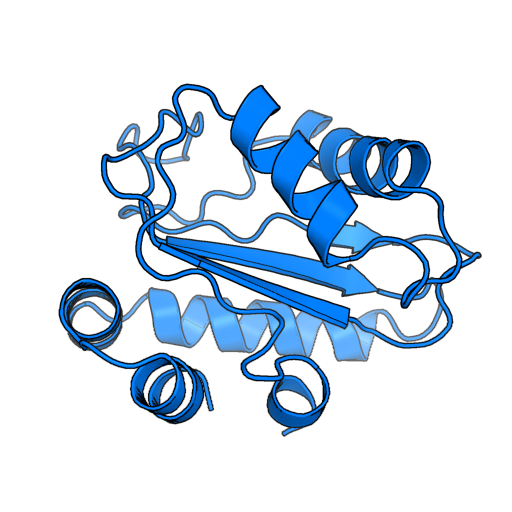-8.563 1.00 23.08 95 LYS A CA 1
ATOM 702 C C . LYS A 1 95 ? -5.816 27.373 -8.407 1.00 22.56 95 LYS A C 1
ATOM 703 O O . LYS A 1 95 ? -6.271 27.045 -7.313 1.00 23.76 95 LYS A O 1
ATOM 709 N N . PRO A 1 96 ? -6.586 27.455 -9.507 1.00 22.16 96 PRO A N 1
ATOM 710 C CA . PRO A 1 96 ? -8.024 27.159 -9.501 1.00 19.75 96 PRO A CA 1
ATOM 711 C C . PRO A 1 96 ? -8.263 25.665 -9.234 1.00 18.27 96 PRO A C 1
ATOM 712 O O . PRO A 1 96 ? -7.319 24.876 -9.272 1.00 16.95 96 PRO A O 1
ATOM 716 N N . VAL A 1 97 ? -9.511 25.279 -8.961 1.00 18.64 97 VAL A N 1
ATOM 717 C CA . VAL A 1 97 ? -9.818 23.876 -8.659 1.00 19.56 97 VAL A CA 1
ATOM 718 C C . VAL A 1 97 ? -10.784 23.183 -9.622 1.00 18.30 97 VAL A C 1
ATOM 719 O O . VAL A 1 97 ? -11.720 23.800 -10.144 1.00 16.64 97 VAL A O 1
ATOM 723 N N . SER A 1 98 ? -10.564 21.887 -9.836 1.00 9.97 98 SER A N 1
ATOM 724 C CA . SER A 1 98 ? -11.418 21.108 -10.735 1.00 10.76 98 SER A CA 1
ATOM 725 C C . SER A 1 98 ? -12.004 19.880 -10.048 1.00 13.61 98 SER A C 1
ATOM 726 O O . SER A 1 98 ? -12.887 19.211 -10.589 1.00 16.31 98 SER A O 1
ATOM 729 N N . LEU A 1 99 ? -11.502 19.582 -8.857 1.00 15.74 99 LEU A N 1
ATOM 730 C CA . LEU A 1 99 ? -11.983 18.436 -8.098 1.00 13.73 99 LEU A CA 1
ATOM 731 C C . LEU A 1 99 ? -12.544 18.891 -6.753 1.00 12.00 99 LEU A C 1
ATOM 732 O O . LEU A 1 99 ? -11.803 19.330 -5.875 1.00 15.88 99 LEU A O 1
ATOM 737 N N . ILE A 1 100 ? -13.860 18.785 -6.601 1.00 14.15 100 ILE A N 1
ATOM 738 C CA . ILE A 1 100 ? -14.516 19.222 -5.372 1.00 22.79 100 ILE A CA 1
ATOM 739 C C . ILE A 1 100 ? -15.288 18.129 -4.617 1.00 22.40 100 ILE A C 1
ATOM 740 O O . ILE A 1 100 ? -16.209 17.515 -5.158 1.00 20.55 100 ILE A O 1
ATOM 745 N N . PHE A 1 101 ? -14.904 17.890 -3.364 1.00 17.66 101 PHE A N 1
ATOM 746 C CA . PHE A 1 101 ? -15.600 16.915 -2.529 1.00 16.14 101 PHE A CA 1
ATOM 747 C C . PHE A 1 101 ? -16.315 17.684 -1.401 1.00 14.17 101 PHE A C 1
ATOM 748 O O . PHE A 1 101 ? -15.669 18.341 -0.584 1.00 5.93 101 PHE A O 1
ATOM 756 N N . ILE A 1 102 ? -17.647 17.616 -1.372 1.00 15.07 102 ILE A N 1
ATOM 757 C CA . ILE A 1 102 ? -18.425 18.318 -0.348 1.00 14.35 102 ILE A CA 1
ATOM 758 C C . ILE A 1 102 ? -18.912 17.351 0.713 1.00 9.81 102 ILE A C 1
ATOM 759 O O . ILE A 1 102 ? -19.342 16.248 0.399 1.00 16.24 102 ILE A O 1
ATOM 764 N N . LEU A 1 103 ? -18.846 17.772 1.970 1.00 14.28 103 LEU A N 1
ATOM 765 C CA . LEU A 1 103 ? -19.289 16.939 3.081 1.00 17.32 103 LEU A CA 1
ATOM 766 C C . LEU A 1 103 ? -20.164 17.694 4.076 1.00 19.09 103 LEU A C 1
ATOM 767 O O . LEU A 1 103 ? -19.779 18.757 4.562 1.00 26.34 103 LEU A O 1
ATOM 772 N N . LEU A 1 104 ? -21.337 17.135 4.370 1.00 19.31 104 LEU A N 1
ATOM 773 C CA . LEU A 1 104 ? -22.271 17.713 5.344 1.00 12.59 104 LEU A CA 1
ATOM 774 C C . LEU A 1 104 ? -22.369 16.721 6.513 1.00 13.68 104 LEU A C 1
ATOM 775 O O . LEU A 1 104 ? -22.792 15.576 6.333 1.00 13.62 104 LEU A O 1
ATOM 780 N N . VAL A 1 105 ? -21.995 17.157 7.711 1.00 14.75 105 VAL A N 1
ATOM 781 C CA . VAL A 1 105 ? -22.025 16.262 8.858 1.00 18.16 105 VAL A CA 1
ATOM 782 C C . VAL A 1 105 ? -22.932 16.688 10.008 1.00 19.65 105 VAL A C 1
ATOM 783 O O . VAL A 1 105 ? -23.195 17.875 10.208 1.00 26.44 105 VAL A O 1
ATOM 787 N N . PRO A 1 106 ? -23.456 15.712 10.762 1.00 17.85 106 PRO A N 1
ATOM 788 C CA . PRO A 1 106 ? -24.321 16.069 11.891 1.00 20.92 106 PRO A CA 1
ATOM 789 C C . PRO A 1 106 ? -23.453 16.728 12.963 1.00 26.07 106 PRO A C 1
ATOM 790 O O . PRO A 1 106 ? -22.226 16.642 12.912 1.00 23.84 106 PRO A O 1
ATOM 794 N N . GLU A 1 107 ? -24.075 17.395 13.924 1.00 29.84 107 GLU A N 1
ATOM 795 C CA . GLU A 1 107 ? -23.311 18.037 14.979 1.00 38.10 107 GLU A CA 1
ATOM 796 C C . GLU A 1 107 ? -23.250 17.103 16.187 1.00 48.80 107 GLU A C 1
ATOM 797 O O . GLU A 1 107 ? -24.043 17.245 17.117 1.00 57.36 107 GLU A O 1
ATOM 803 N N . ASN A 1 108 ? -22.319 16.147 16.176 1.00 51.16 108 ASN A N 1
ATOM 804 C CA . ASN A 1 108 ? -22.197 15.204 17.286 1.00 52.44 108 ASN A CA 1
ATOM 805 C C . ASN A 1 108 ? -20.890 14.406 17.400 1.00 57.14 108 ASN A C 1
ATOM 806 O O . ASN A 1 108 ? -20.183 14.521 18.405 1.00 55.75 108 ASN A O 1
ATOM 811 N N . ALA A 1 109 ? -20.573 13.592 16.391 1.00 58.05 109 ALA A N 1
ATOM 812 C CA . ALA A 1 109 ? -19.355 12.770 16.417 1.00 63.41 109 ALA A CA 1
ATOM 813 C C . ALA A 1 109 ? -18.220 13.396 15.619 1.00 64.27 109 ALA A C 1
ATOM 814 O O . ALA A 1 109 ? -17.714 12.803 14.664 1.00 65.17 109 ALA A O 1
ATOM 816 N N . THR A 1 110 ? -17.817 14.592 16.033 1.00 64.64 110 THR A N 1
ATOM 817 C CA . THR A 1 110 ? -16.758 15.343 15.372 1.00 67.87 110 THR A CA 1
ATOM 818 C C . THR A 1 110 ? -15.506 14.528 15.052 1.00 64.96 110 THR A C 1
ATOM 819 O O . THR A 1 110 ? -15.092 14.445 13.893 1.00 63.64 110 THR A O 1
ATOM 823 N N . GLY A 1 111 ? -14.904 13.942 16.084 1.00 60.22 111 GLY A N 1
ATOM 824 C CA . GLY A 1 111 ? -13.698 13.150 15.902 1.00 59.16 111 GLY A CA 1
ATOM 825 C C . GLY A 1 111 ? -13.735 12.200 14.719 1.00 57.50 111 GLY A C 1
ATOM 826 O O . GLY A 1 111 ? -12.768 12.087 13.967 1.00 61.96 111 GLY A O 1
ATOM 827 N N . GLU A 1 112 ? -14.855 11.509 14.555 1.00 58.39 112 GLU A N 1
ATOM 828 C CA . GLU A 1 112 ? -15.016 10.570 13.456 1.00 56.39 112 GLU A CA 1
ATOM 829 C C . GLU A 1 112 ? -14.968 11.298 12.109 1.00 53.46 112 GLU A C 1
ATOM 830 O O . GLU A 1 112 ? -14.491 10.754 11.113 1.00 49.22 112 GLU A O 1
ATOM 836 N N . HIS A 1 113 ? -15.463 12.534 12.092 1.00 52.86 113 HIS A N 1
ATOM 837 C CA . HIS A 1 113 ? -15.492 13.346 10.878 1.00 43.60 113 HIS A CA 1
ATOM 838 C C . HIS A 1 113 ? -14.098 13.783 10.450 1.00 39.69 113 HIS A C 1
ATOM 839 O O . HIS A 1 113 ? -13.775 13.751 9.264 1.00 38.29 113 HIS A O 1
ATOM 846 N N . LEU A 1 114 ? -13.282 14.198 11.417 1.00 37.80 114 LEU A N 1
ATOM 847 C CA . LEU A 1 114 ? -11.916 14.633 11.139 1.00 30.90 114 LEU A CA 1
ATOM 848 C C . LEU A 1 114 ? -11.195 13.493 10.431 1.00 33.49 114 LEU A C 1
ATOM 849 O O . LEU A 1 114 ? -10.245 13.714 9.682 1.00 36.43 114 LEU A O 1
ATOM 854 N N . GLU A 1 115 ? -11.659 12.269 10.679 1.00 30.85 115 GLU A N 1
ATOM 855 C CA . GLU A 1 115 ? -11.071 11.074 10.083 1.00 42.42 115 GLU A CA 1
ATOM 856 C C . GLU A 1 115 ? -11.341 11.040 8.589 1.00 40.10 115 GLU A C 1
ATOM 857 O O . GLU A 1 115 ? -10.432 10.819 7.789 1.00 46.54 115 GLU A O 1
ATOM 863 N N . VAL A 1 116 ? -12.601 11.245 8.223 1.00 30.94 116 VAL A N 1
ATOM 864 C CA . VAL A 1 116 ? -12.996 11.236 6.825 1.00 30.29 116 VAL A CA 1
ATOM 865 C C . VAL A 1 116 ? -12.258 12.323 6.053 1.00 32.81 116 VAL A C 1
ATOM 866 O O . VAL A 1 116 ? -11.695 12.063 4.987 1.00 32.44 116 VAL A O 1
ATOM 870 N N . LEU A 1 117 ? -12.259 13.537 6.599 1.00 30.80 117 LEU A N 1
ATOM 871 C CA . LEU A 1 117 ? -11.594 14.667 5.959 1.00 34.21 117 LEU A CA 1
ATOM 872 C C . LEU A 1 117 ? -10.108 14.409 5.821 1.00 38.56 117 LEU A C 1
ATOM 873 O O . LEU A 1 117 ? -9.524 14.620 4.757 1.00 37.88 117 LEU A O 1
ATOM 878 N N . SER A 1 118 ? -9.505 13.961 6.917 1.00 35.82 118 SER A N 1
ATOM 879 C CA . SER A 1 118 ? -8.080 13.678 6.955 1.00 28.45 118 SER A CA 1
ATOM 880 C C . SER A 1 118 ? -7.685 12.616 5.944 1.00 22.48 118 SER A C 1
ATOM 881 O O . SER A 1 118 ? -6.679 12.749 5.246 1.00 20.21 118 SER A O 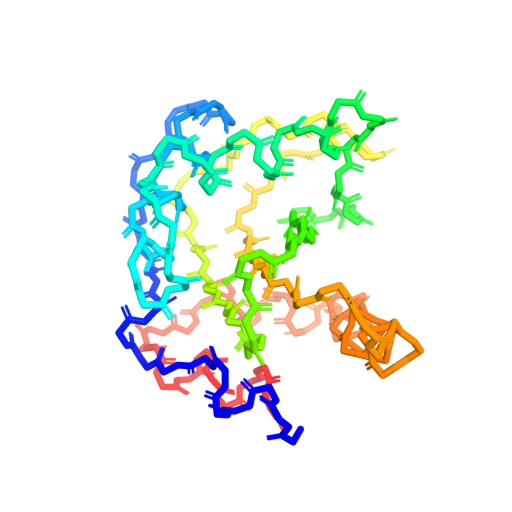1
ATOM 884 N N . LYS A 1 119 ? -8.468 11.550 5.864 1.00 22.61 119 LYS A N 1
ATOM 885 C CA . LYS A 1 119 ? -8.146 10.495 4.916 1.00 25.72 119 LYS A CA 1
ATOM 886 C C . LYS A 1 119 ? -8.251 11.017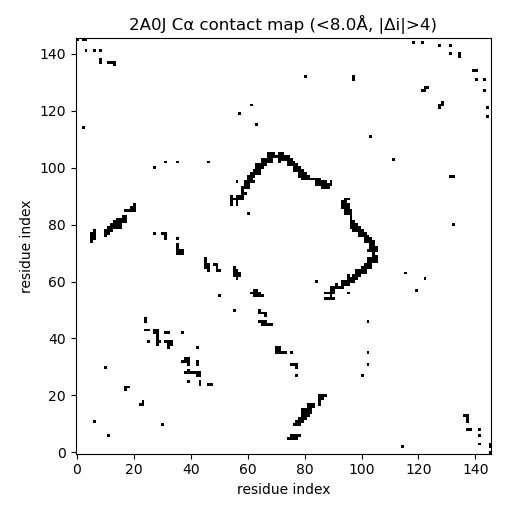 3.503 1.00 15.13 119 LYS A C 1
ATOM 887 O O . LYS A 1 119 ? -7.356 10.803 2.701 1.00 25.31 119 LYS A O 1
ATOM 893 N N . LEU A 1 120 ? -9.339 11.716 3.201 1.00 13.25 120 LEU A N 1
ATOM 894 C CA . LEU A 1 120 ? -9.532 12.260 1.865 1.00 22.55 120 LEU A CA 1
ATOM 895 C C . LEU A 1 120 ? -8.358 13.143 1.449 1.00 24.12 120 LEU A C 1
ATOM 896 O O . LEU A 1 120 ? -7.823 12.984 0.357 1.00 24.71 120 LEU A O 1
ATOM 901 N N . ALA A 1 121 ? -7.956 14.064 2.322 1.00 25.29 121 ALA A N 1
ATOM 902 C CA . ALA A 1 121 ? -6.843 14.964 2.031 1.00 23.69 121 ALA A CA 1
ATOM 903 C C . ALA A 1 121 ? -5.611 14.159 1.662 1.00 27.20 121 ALA A C 1
ATOM 904 O O . ALA A 1 121 ? -4.818 14.569 0.808 1.00 22.60 121 ALA A O 1
ATOM 906 N N . GLY A 1 122 ? -5.458 13.012 2.322 1.00 30.39 122 GLY A N 1
ATOM 907 C CA . GLY A 1 122 ? -4.327 12.141 2.066 1.00 22.66 122 GLY A CA 1
ATOM 908 C C . GLY A 1 122 ? -4.332 11.682 0.624 1.00 29.16 122 GLY A C 1
ATOM 909 O O . GLY A 1 122 ? -3.315 11.785 -0.072 1.00 29.03 122 GLY A O 1
ATOM 910 N N . LYS A 1 123 ? -5.482 11.186 0.170 1.00 19.59 123 LYS A N 1
ATOM 911 C CA . LYS A 1 123 ? -5.612 10.715 -1.200 1.00 18.63 123 LYS A CA 1
ATOM 912 C C . LYS A 1 123 ? -5.314 11.817 -2.200 1.00 23.52 123 LYS A C 1
ATOM 913 O O . LYS A 1 123 ? -4.612 11.595 -3.193 1.00 26.26 123 LYS A O 1
ATOM 919 N N . PHE A 1 124 ? -5.851 13.004 -1.928 1.00 25.50 124 PHE A N 1
ATOM 920 C CA . PHE A 1 124 ? -5.679 14.159 -2.802 1.00 28.76 124 PHE A CA 1
ATOM 921 C C . PHE A 1 124 ? -4.261 14.726 -2.849 1.00 33.16 124 PHE A C 1
ATOM 922 O O . PHE A 1 124 ? -3.913 15.473 -3.770 1.00 36.27 124 PHE A O 1
ATOM 930 N N . SER A 1 125 ? -3.438 14.376 -1.869 1.00 34.19 125 SER A N 1
ATOM 931 C CA . SER A 1 125 ? -2.067 14.872 -1.846 1.00 32.06 125 SER A CA 1
ATOM 932 C C . SER A 1 125 ? -1.193 14.090 -2.814 1.00 27.73 125 SER A C 1
ATOM 933 O O . SER A 1 125 ? -0.054 14.474 -3.076 1.00 34.14 125 SER A O 1
ATOM 936 N N . GLN A 1 126 ? -1.735 12.997 -3.346 1.00 25.12 126 GLN A N 1
ATOM 937 C CA . GLN A 1 126 ? -1.002 12.144 -4.279 1.00 26.95 126 GLN A CA 1
ATOM 938 C C . GLN A 1 126 ? -1.260 12.535 -5.718 1.00 29.91 126 GLN A C 1
ATOM 939 O O . GLN A 1 126 ? -2.404 12.537 -6.177 1.00 33.26 126 GLN A O 1
ATOM 945 N N . LYS A 1 127 ? -0.184 12.848 -6.433 1.00 28.51 127 LYS A N 1
ATOM 946 C CA . LYS A 1 127 ? -0.287 13.271 -7.819 1.00 31.02 127 LYS A CA 1
ATOM 947 C C . LYS A 1 127 ? -1.033 12.292 -8.724 1.00 33.13 127 LYS A C 1
ATOM 948 O O . LYS A 1 127 ? -1.898 12.694 -9.504 1.00 32.26 127 LYS A O 1
ATOM 954 N N . SER A 1 128 ? -0.700 11.010 -8.621 1.00 31.51 128 SER A N 1
ATOM 955 C CA . SER A 1 128 ? -1.340 10.000 -9.454 1.00 26.62 128 SER A CA 1
ATOM 956 C C . SER A 1 128 ? -2.833 9.840 -9.170 1.00 25.27 128 SER A C 1
ATOM 957 O O . SER A 1 128 ? -3.593 9.504 -10.070 1.00 27.02 128 SER A O 1
ATOM 960 N N . ILE A 1 129 ? -3.258 10.075 -7.931 1.00 22.57 129 ILE A N 1
ATOM 961 C CA . ILE A 1 129 ? -4.674 9.966 -7.600 1.00 21.80 129 ILE A CA 1
ATOM 962 C C . ILE A 1 129 ? -5.449 11.126 -8.221 1.00 23.27 129 ILE A C 1
ATOM 963 O O . ILE A 1 129 ? -6.549 10.940 -8.746 1.00 24.23 129 ILE A O 1
ATOM 968 N N . ARG A 1 130 ? -4.872 12.323 -8.158 1.00 19.58 130 ARG A N 1
ATOM 969 C CA . ARG A 1 130 ? -5.515 13.500 -8.733 1.00 24.83 130 ARG A CA 1
ATOM 970 C C . ARG A 1 130 ? -5.565 13.371 -10.252 1.00 26.60 130 ARG A C 1
ATOM 971 O O . ARG A 1 130 ? -6.538 13.778 -10.892 1.00 26.50 130 ARG A O 1
ATOM 979 N N . GLU A 1 131 ? -4.507 12.804 -10.825 1.00 27.33 131 GLU A N 1
ATOM 980 C CA . GLU A 1 131 ? -4.437 12.614 -12.267 1.00 28.47 131 GLU A CA 1
ATOM 981 C C . GLU A 1 131 ? -5.512 11.649 -12.751 1.00 23.84 131 GLU A C 1
ATOM 982 O O . GLU A 1 131 ? -6.101 11.861 -13.809 1.00 20.89 131 GLU A O 1
ATOM 988 N N . SER A 1 132 ? -5.767 10.594 -11.976 1.00 17.38 132 SER A N 1
ATOM 989 C CA . SER A 1 132 ? -6.792 9.615 -12.329 1.00 17.84 132 SER A CA 1
ATOM 990 C C . SER A 1 132 ? -8.179 10.247 -12.258 1.00 21.30 132 SER A C 1
ATOM 991 O O . SER A 1 132 ? -8.986 10.094 -13.179 1.00 16.94 132 SER A O 1
ATOM 994 N N . LEU A 1 133 ? -8.446 10.953 -11.159 1.00 20.30 133 LEU A N 1
ATOM 995 C CA . LEU A 1 133 ? -9.730 11.618 -10.955 1.00 19.07 133 LEU A CA 1
ATOM 996 C C . LEU A 1 133 ? -10.019 12.625 -12.061 1.00 25.06 133 LEU A C 1
ATOM 997 O O . LEU A 1 133 ? -11.174 12.989 -12.288 1.00 26.84 133 LEU A O 1
ATOM 1002 N N . MET A 1 134 ? -8.973 13.069 -12.754 1.00 16.27 134 MET A N 1
ATOM 1003 C CA . MET A 1 134 ? -9.139 14.018 -13.846 1.00 13.69 134 MET A CA 1
ATOM 1004 C C . MET A 1 134 ? -9.366 13.349 -15.206 1.00 12.63 134 MET A C 1
ATOM 1005 O O . MET A 1 134 ? -9.779 14.020 -16.154 1.00 13.24 134 MET A O 1
ATOM 1010 N N . THR A 1 135 ? -9.106 12.046 -15.315 1.00 7.45 135 THR A N 1
ATOM 1011 C CA . THR A 1 135 ? -9.279 11.370 -16.606 1.00 23.61 135 THR A CA 1
ATOM 1012 C C . THR A 1 135 ? -10.334 10.267 -16.706 1.00 24.19 135 THR A C 1
ATOM 1013 O O . THR A 1 135 ? -10.927 10.086 -17.769 1.00 26.42 135 THR A O 1
ATOM 1017 N N . VAL A 1 136 ? -10.573 9.539 -15.618 1.00 23.37 136 VAL A N 1
ATOM 1018 C CA . VAL A 1 136 ? -11.557 8.458 -15.632 1.00 24.27 136 VAL A CA 1
ATOM 1019 C C . VAL A 1 136 ? -12.882 8.904 -16.248 1.00 27.09 136 VAL A C 1
ATOM 1020 O O . VAL A 1 136 ? -13.328 10.030 -16.041 1.00 29.27 136 VAL A O 1
ATOM 1024 N N . SER A 1 137 ? -13.505 8.009 -17.009 1.00 29.16 137 SER A N 1
ATOM 1025 C CA . SER A 1 137 ? -14.751 8.320 -17.701 1.00 41.28 137 SER A CA 1
ATOM 1026 C C . SER A 1 137 ? -16.047 8.111 -16.917 1.00 40.84 137 SER A C 1
ATOM 1027 O O . SER A 1 137 ? -16.999 8.876 -17.077 1.00 38.04 137 SER A O 1
ATOM 1030 N N . SER A 1 138 ? -16.088 7.083 -16.077 1.00 39.00 138 SER A N 1
ATOM 1031 C CA . SER A 1 138 ? -17.295 6.791 -15.309 1.00 36.32 138 SER A CA 1
ATOM 1032 C C . SER A 1 138 ? -17.223 7.222 -13.853 1.00 30.10 138 SER A C 1
ATOM 1033 O O . SER A 1 138 ? -16.136 7.429 -13.300 1.00 34.21 138 SER A O 1
ATOM 1036 N N . ALA A 1 139 ? -18.400 7.343 -13.244 1.00 28.46 139 ALA A N 1
ATOM 1037 C CA . ALA A 1 139 ? -18.529 7.727 -11.845 1.00 20.19 139 ALA A CA 1
ATOM 1038 C C . ALA A 1 139 ? -18.108 6.553 -10.968 1.00 11.93 139 ALA A C 1
ATOM 1039 O O . ALA A 1 139 ? -17.614 6.746 -9.859 1.00 15.48 139 ALA A O 1
ATOM 1041 N N . GLU A 1 140 ? -18.310 5.336 -11.472 1.00 12.54 140 GLU A N 1
ATOM 1042 C CA . GLU A 1 140 ? -17.929 4.133 -10.736 1.00 16.61 140 GLU A CA 1
ATOM 1043 C C . GLU A 1 140 ? -16.417 4.141 -10.500 1.00 20.00 140 GLU A C 1
ATOM 1044 O O . GLU A 1 140 ? -15.949 3.769 -9.425 1.00 20.22 140 GLU A O 1
ATOM 1050 N N . GLU A 1 141 ? -15.654 4.565 -11.506 1.00 17.11 141 GLU A N 1
ATOM 1051 C CA . GLU A 1 141 ? -14.202 4.654 -11.372 1.00 23.74 141 GLU A CA 1
ATOM 1052 C C . GLU A 1 141 ? -13.878 5.688 -10.288 1.00 30.18 141 GLU A C 1
ATOM 1053 O O . GLU A 1 141 ? -12.969 5.490 -9.475 1.00 32.60 141 GLU A O 1
ATOM 1059 N N . VAL A 1 142 ? -14.621 6.795 -10.280 1.00 16.22 142 VAL A N 1
ATOM 1060 C CA . VAL A 1 142 ? -14.407 7.825 -9.268 1.00 20.58 142 VAL A CA 1
ATOM 1061 C C . VAL A 1 142 ? -14.580 7.241 -7.865 1.00 19.91 142 VAL A C 1
ATOM 1062 O O . VAL A 1 142 ? -13.755 7.480 -6.982 1.00 13.57 142 VAL A O 1
ATOM 1066 N N . ARG A 1 143 ? -15.650 6.473 -7.667 1.00 14.36 143 ARG A N 1
ATOM 1067 C CA . ARG A 1 143 ? -15.907 5.855 -6.370 1.00 23.76 143 ARG A CA 1
ATOM 1068 C C . ARG A 1 143 ? -14.801 4.879 -6.003 1.00 25.55 143 ARG A C 1
ATOM 1069 O O . ARG A 1 143 ? -14.309 4.885 -4.877 1.00 28.72 143 ARG A O 1
ATOM 1077 N N . ALA A 1 144 ? -14.423 4.036 -6.959 1.00 26.53 144 ALA A N 1
ATOM 1078 C CA . ALA A 1 144 ? -13.380 3.043 -6.743 1.00 24.32 144 ALA A CA 1
ATOM 1079 C C . ALA A 1 144 ? -12.104 3.715 -6.255 1.00 25.47 144 ALA A C 1
ATOM 1080 O O . ALA A 1 144 ? -11.446 3.223 -5.339 1.00 25.08 144 ALA A O 1
ATOM 1082 N N . ILE A 1 145 ? -11.755 4.841 -6.866 1.00 25.02 145 ILE A N 1
ATOM 1083 C CA . ILE A 1 145 ? -10.556 5.560 -6.465 1.00 28.20 145 ILE A CA 1
ATOM 1084 C C . ILE A 1 145 ? -10.728 6.188 -5.081 1.00 29.97 145 ILE A C 1
ATOM 1085 O O . ILE A 1 145 ? -9.867 6.046 -4.217 1.00 36.57 145 ILE A O 1
ATOM 1090 N N . LEU A 1 146 ? -11.848 6.866 -4.861 1.00 30.69 146 LEU A N 1
ATOM 1091 C CA . LEU A 1 146 ? -12.084 7.512 -3.578 1.00 36.24 146 LEU A CA 1
ATOM 1092 C C . LEU A 1 146 ? -12.272 6.543 -2.413 1.00 39.20 146 LEU A C 1
ATOM 1093 O O . LEU A 1 146 ? -12.293 6.961 -1.258 1.00 44.91 146 LEU A O 1
ATOM 1098 N N . THR A 1 147 ? -12.406 5.255 -2.708 1.00 42.57 147 THR A N 1
ATOM 1099 C CA . THR A 1 147 ? -12.583 4.256 -1.656 1.00 45.01 147 THR A CA 1
ATOM 1100 C C . THR A 1 147 ? -11.455 3.222 -1.689 1.00 46.65 147 THR A C 1
ATOM 1101 O O . THR A 1 147 ? -11.430 2.350 -0.801 1.00 47.58 147 THR A O 1
#

B-factor: mean 27.59, std 16.0, range [3.12, 105.44]

Sequence (146 aa):
SLIGEILPLSHIVLDMEVGSKKRLFEEAGLLLERESSLSHADVFECLFAREKLGSTGLGQGVAIPHGRHAGVKQATGAFIRTREPVGFDAPDGKPVSLIFILLVPENATGEHLEVLSKLAGKFSQKSIRESLMTVSSAEEVRAILT

Radius of gyration: 13.93 Å; Cα contacts (8 Å, |Δi|>4): 256; chains: 1; bounding box: 33×30×35 Å